Protein AF-A0A423XQ07-F1 (afdb_monomer)

Structure (mmCIF, N/CA/C/O backbone):
data_AF-A0A423XQ07-F1
#
_entry.id   AF-A0A423XQ07-F1
#
loop_
_atom_site.group_PDB
_atom_site.id
_atom_site.type_symbol
_atom_site.label_atom_id
_atom_site.label_alt_id
_atom_site.label_comp_id
_atom_site.label_asym_id
_atom_site.label_entity_id
_atom_site.label_seq_id
_atom_site.pdbx_PDB_ins_code
_atom_site.Cartn_x
_atom_site.Cartn_y
_atom_site.Cartn_z
_atom_site.occupancy
_atom_site.B_iso_or_equiv
_atom_site.auth_seq_id
_atom_site.auth_comp_id
_atom_site.auth_asym_id
_atom_site.auth_atom_id
_atom_site.pdbx_PDB_model_num
ATOM 1 N N . MET A 1 1 ? 26.069 -20.058 -30.173 1.00 37.78 1 MET A N 1
ATOM 2 C CA . MET A 1 1 ? 25.221 -19.445 -31.216 1.00 37.78 1 MET A CA 1
ATOM 3 C C . MET A 1 1 ? 23.790 -19.473 -30.708 1.00 37.78 1 MET A C 1
ATOM 5 O O . MET A 1 1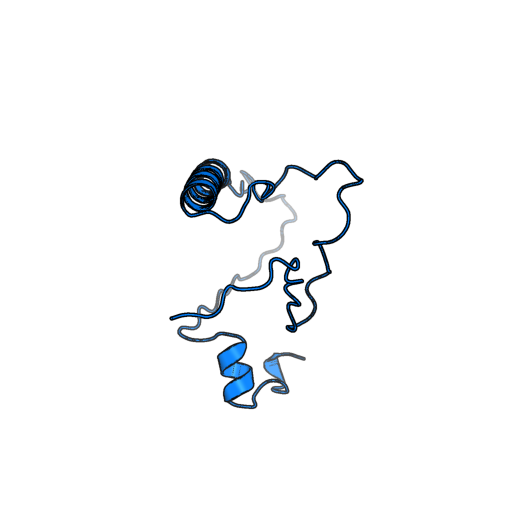 ? 23.199 -20.541 -30.656 1.00 37.78 1 MET A O 1
ATOM 9 N N . TRP A 1 2 ? 23.302 -18.346 -30.196 1.00 31.19 2 TRP A N 1
ATOM 10 C CA . TRP A 1 2 ? 21.938 -18.201 -29.676 1.00 31.19 2 TRP A CA 1
ATOM 11 C C . TRP A 1 2 ? 20.972 -18.038 -30.862 1.00 31.19 2 TRP A C 1
ATOM 13 O O . TRP A 1 2 ? 21.317 -17.288 -31.779 1.00 31.19 2 TRP A O 1
ATOM 23 N N . PRO A 1 3 ? 19.819 -18.728 -30.918 1.00 50.31 3 PRO A N 1
ATOM 24 C CA . PRO A 1 3 ? 18.920 -18.594 -32.056 1.00 50.31 3 PRO A CA 1
ATOM 25 C C . PRO A 1 3 ? 18.279 -17.200 -32.040 1.00 50.31 3 PRO A C 1
ATOM 27 O O . PRO A 1 3 ? 17.856 -16.708 -30.994 1.00 50.31 3 PRO A O 1
ATOM 30 N N . ALA A 1 4 ? 18.239 -16.548 -33.202 1.00 45.06 4 ALA A N 1
ATOM 31 C CA . ALA A 1 4 ? 17.590 -15.255 -33.376 1.00 45.06 4 ALA A CA 1
ATOM 32 C C . ALA A 1 4 ? 16.100 -15.365 -33.009 1.00 45.06 4 ALA A C 1
ATOM 34 O O . ALA A 1 4 ? 15.363 -16.159 -33.593 1.00 45.06 4 ALA A O 1
ATOM 35 N N . GLY A 1 5 ? 15.677 -14.591 -32.008 1.00 40.72 5 GLY A N 1
ATOM 36 C CA . GLY A 1 5 ? 14.292 -14.530 -31.558 1.00 40.72 5 GLY A CA 1
ATOM 37 C C . GLY A 1 5 ? 13.409 -13.835 -32.590 1.00 40.72 5 GLY A C 1
ATOM 38 O O . GLY A 1 5 ? 13.685 -12.717 -33.015 1.00 40.72 5 GLY A O 1
ATOM 39 N N . ASN A 1 6 ? 12.346 -14.527 -32.982 1.00 43.75 6 ASN A N 1
ATOM 40 C CA . ASN A 1 6 ? 11.239 -14.037 -33.791 1.00 43.75 6 ASN A CA 1
ATOM 41 C C . ASN A 1 6 ? 10.616 -12.769 -33.161 1.00 43.75 6 ASN A C 1
ATOM 43 O O . ASN A 1 6 ? 10.145 -12.810 -32.026 1.00 43.75 6 ASN A O 1
ATOM 47 N N . THR A 1 7 ? 10.585 -11.653 -33.894 1.00 43.75 7 THR A N 1
ATOM 48 C CA . THR A 1 7 ? 9.960 -10.382 -33.482 1.00 43.75 7 THR A CA 1
ATOM 49 C C . THR A 1 7 ? 8.446 -10.401 -33.698 1.00 43.75 7 THR A C 1
ATOM 51 O O . THR A 1 7 ? 7.893 -9.555 -34.401 1.00 43.75 7 THR A O 1
ATOM 54 N N . THR A 1 8 ? 7.757 -11.376 -33.110 1.00 38.75 8 THR A N 1
ATOM 55 C CA . THR A 1 8 ? 6.297 -11.304 -32.976 1.00 38.75 8 THR A CA 1
ATOM 56 C C . THR A 1 8 ? 5.986 -10.609 -31.652 1.00 38.75 8 THR A C 1
ATOM 58 O O . THR A 1 8 ? 6.580 -10.950 -30.631 1.00 38.75 8 THR A O 1
ATOM 61 N N . ALA A 1 9 ? 5.099 -9.609 -31.666 1.00 43.97 9 ALA A N 1
ATOM 62 C CA . ALA A 1 9 ? 4.675 -8.898 -30.463 1.00 43.97 9 ALA A CA 1
ATOM 63 C C . ALA A 1 9 ? 4.174 -9.904 -29.415 1.00 43.97 9 ALA A C 1
ATOM 65 O O . ALA A 1 9 ? 3.162 -10.572 -29.619 1.00 43.97 9 ALA A O 1
ATOM 66 N N . ALA A 1 10 ? 4.907 -10.044 -28.311 1.00 37.12 10 ALA A N 1
ATOM 67 C CA . ALA A 1 10 ? 4.487 -10.885 -27.207 1.00 37.12 10 ALA A CA 1
ATOM 68 C C . ALA A 1 10 ? 3.315 -10.196 -26.499 1.00 37.12 10 ALA A C 1
ATOM 70 O O . ALA A 1 10 ? 3.490 -9.183 -25.823 1.00 37.12 10 ALA A O 1
ATOM 71 N N . THR A 1 11 ? 2.108 -10.734 -26.665 1.00 34.47 11 THR A N 1
ATOM 72 C CA . THR A 1 11 ? 0.971 -10.384 -25.815 1.00 34.47 11 THR A CA 1
ATOM 73 C C . THR A 1 11 ? 1.258 -10.917 -24.414 1.00 34.47 11 THR A C 1
ATOM 75 O O . THR A 1 11 ? 1.149 -12.116 -24.157 1.00 34.47 11 THR A O 1
ATOM 78 N N . VAL A 1 12 ? 1.664 -10.028 -23.507 1.00 39.62 12 VAL A N 1
ATOM 79 C CA . VAL A 1 12 ? 1.774 -10.342 -22.080 1.00 39.62 12 VAL A CA 1
ATOM 80 C C . VAL A 1 12 ? 0.361 -10.590 -21.566 1.00 39.62 12 VAL A C 1
ATOM 82 O O . VAL A 1 12 ? -0.423 -9.663 -21.391 1.00 39.62 12 VAL A O 1
ATOM 85 N N . THR A 1 13 ? 0.019 -11.860 -21.376 1.00 31.50 13 THR A N 1
ATOM 86 C CA . THR A 1 13 ? -1.240 -12.253 -20.744 1.00 31.50 13 THR A CA 1
ATOM 87 C C . THR A 1 13 ? -0.980 -12.313 -19.246 1.00 31.50 13 THR A C 1
ATOM 89 O O . THR A 1 13 ? -0.296 -13.217 -18.769 1.00 31.50 13 THR A O 1
ATOM 92 N N . THR A 1 14 ? -1.466 -11.326 -18.496 1.00 36.25 14 THR A N 1
ATOM 93 C CA . THR A 1 14 ? -1.462 -11.379 -17.032 1.00 36.25 14 THR A CA 1
ATOM 94 C C . THR A 1 14 ? -2.575 -12.322 -16.587 1.00 36.25 14 THR A C 1
ATOM 96 O O . THR A 1 14 ? -3.732 -11.922 -16.465 1.00 36.25 14 THR A O 1
ATOM 99 N N . THR A 1 15 ? -2.251 -13.594 -16.373 1.00 35.19 15 THR A N 1
ATOM 100 C CA . THR A 1 15 ? -3.169 -14.530 -15.716 1.00 35.19 15 THR A CA 1
ATOM 101 C C . THR A 1 15 ? -3.008 -14.364 -14.208 1.00 35.19 15 THR A C 1
ATOM 103 O O . THR A 1 15 ? -2.135 -14.974 -13.601 1.00 35.19 15 THR A O 1
ATOM 106 N N . GLY A 1 16 ? -3.817 -13.486 -13.617 1.00 30.61 16 GLY A N 1
ATOM 107 C CA . GLY A 1 16 ? -3.860 -13.260 -12.174 1.00 30.61 16 GLY A CA 1
ATOM 108 C C . GLY A 1 16 ? -4.955 -12.266 -11.795 1.00 30.61 16 GLY A C 1
ATOM 109 O O . GLY A 1 16 ? -4.806 -11.074 -12.026 1.00 30.61 16 GLY A O 1
ATOM 110 N N . GLY A 1 17 ? -6.059 -12.790 -11.253 1.00 35.72 17 GLY A N 1
ATOM 111 C CA . GLY A 1 17 ? -7.051 -12.102 -10.416 1.00 35.72 17 GLY A CA 1
ATOM 112 C C . GLY A 1 17 ? -7.526 -10.702 -10.826 1.00 35.72 17 GLY A C 1
ATOM 113 O O . GLY A 1 17 ? -6.964 -9.707 -10.389 1.00 35.72 17 GLY A O 1
ATOM 114 N N . GLY A 1 18 ? -8.649 -10.626 -11.548 1.00 34.22 18 GLY A N 1
ATOM 115 C CA . GLY A 1 18 ? -9.652 -9.557 -11.393 1.00 34.22 18 GLY A CA 1
ATOM 116 C C . GLY A 1 18 ? -9.268 -8.098 -11.679 1.00 34.22 18 GLY A C 1
ATOM 117 O O . GLY A 1 18 ? -10.119 -7.230 -11.504 1.00 34.22 18 GLY A O 1
ATOM 118 N N . ALA A 1 19 ? -8.054 -7.790 -12.135 1.00 38.38 19 ALA A N 1
ATOM 119 C CA . ALA A 1 19 ? -7.750 -6.471 -12.677 1.00 38.38 19 ALA A CA 1
ATOM 120 C C . ALA A 1 19 ? -8.377 -6.356 -14.073 1.00 38.38 19 ALA A C 1
ATOM 122 O O . ALA A 1 19 ? -8.107 -7.171 -14.958 1.00 38.38 19 ALA A O 1
ATOM 123 N N . ALA A 1 20 ? -9.247 -5.362 -14.257 1.00 31.70 20 ALA A N 1
ATOM 124 C CA . ALA A 1 20 ? -9.842 -5.056 -15.551 1.00 31.70 20 ALA A CA 1
ATOM 125 C C . ALA A 1 20 ? -8.745 -4.938 -16.633 1.00 31.70 20 ALA A C 1
ATOM 127 O O . ALA A 1 20 ? -7.665 -4.409 -16.357 1.00 31.70 20 ALA A O 1
ATOM 128 N N . PRO A 1 21 ? -8.994 -5.416 -17.865 1.00 35.81 21 PRO A N 1
ATOM 129 C CA . PRO A 1 21 ? -8.004 -5.400 -18.926 1.00 35.81 21 PRO A CA 1
ATOM 130 C C . PRO A 1 21 ? -7.853 -3.962 -19.431 1.00 35.81 21 PRO A C 1
ATOM 132 O O . PRO A 1 21 ? -8.534 -3.558 -20.366 1.00 35.81 21 PRO A O 1
ATOM 135 N N . THR A 1 22 ? -6.972 -3.161 -18.836 1.00 39.25 22 THR A N 1
ATOM 136 C CA . THR A 1 22 ? -6.673 -1.806 -19.341 1.00 39.25 22 THR A CA 1
ATOM 137 C C . THR A 1 22 ? -5.428 -1.764 -20.221 1.00 39.25 22 THR A C 1
ATOM 139 O O . THR A 1 22 ? -4.716 -0.766 -20.271 1.00 39.25 22 THR A O 1
ATOM 142 N N . VAL A 1 23 ? -5.190 -2.828 -20.990 1.00 52.09 23 VAL A N 1
ATOM 143 C CA . VAL A 1 23 ? -4.284 -2.783 -22.146 1.00 52.09 23 VAL A CA 1
ATOM 144 C C . VAL A 1 23 ? -4.965 -3.395 -23.369 1.00 52.09 23 VAL A C 1
ATOM 146 O O . VAL A 1 23 ? -4.630 -4.489 -23.800 1.00 52.09 23 VAL A O 1
ATOM 149 N N . ALA A 1 24 ? -5.948 -2.680 -23.925 1.00 35.72 24 ALA A N 1
ATOM 150 C CA . ALA A 1 24 ? -6.301 -2.749 -25.347 1.00 35.72 24 ALA A CA 1
ATOM 151 C C . ALA A 1 24 ? -7.318 -1.655 -25.716 1.00 35.72 24 ALA A C 1
ATOM 153 O O . ALA A 1 24 ? -8.518 -1.826 -25.532 1.00 35.72 24 ALA A O 1
ATOM 154 N N . ASN A 1 25 ? -6.812 -0.528 -26.224 1.00 34.28 25 ASN A N 1
ATOM 155 C CA . ASN A 1 25 ? -7.247 0.181 -27.439 1.00 34.28 25 ASN A CA 1
ATOM 156 C C . ASN A 1 25 ? -6.917 1.676 -27.286 1.00 34.28 25 ASN A C 1
ATOM 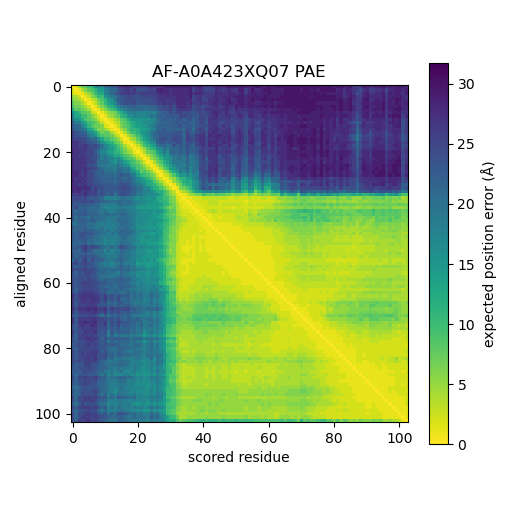158 O O . ASN A 1 25 ? -7.643 2.438 -26.647 1.00 34.28 25 ASN A O 1
ATOM 162 N N . ALA A 1 26 ? -5.800 2.099 -27.878 1.00 45.69 26 ALA A N 1
ATOM 163 C CA . ALA A 1 26 ? -5.484 3.507 -28.077 1.00 45.69 26 ALA A CA 1
ATOM 164 C C . ALA A 1 26 ? -6.477 4.093 -29.099 1.00 45.69 26 ALA A C 1
ATOM 166 O O . ALA A 1 26 ? -6.222 4.113 -30.298 1.00 45.69 26 ALA A O 1
ATOM 167 N N . GLY A 1 27 ? -7.646 4.504 -28.612 1.00 40.72 27 GLY A N 1
ATOM 168 C CA . GLY A 1 27 ? -8.704 5.152 -29.393 1.00 40.72 27 GLY A CA 1
ATOM 169 C C . GLY A 1 27 ? -9.571 6.119 -28.580 1.00 40.72 27 GLY A C 1
ATOM 170 O O . GLY A 1 27 ? -10.514 6.692 -29.112 1.00 40.72 27 GLY A O 1
ATOM 171 N N . GLY A 1 28 ? -9.250 6.327 -27.303 1.00 39.22 28 GLY A N 1
ATOM 172 C CA . GLY A 1 28 ? -9.861 7.334 -26.442 1.00 39.22 28 GLY A CA 1
ATOM 173 C C . GLY A 1 28 ? -8.754 8.089 -25.723 1.00 39.22 28 GLY A C 1
ATOM 174 O O . GLY A 1 28 ? -7.733 7.498 -25.375 1.00 39.22 28 GLY A O 1
ATOM 175 N N . THR A 1 29 ? -8.925 9.398 -25.552 1.00 35.91 29 THR A N 1
ATOM 176 C CA . THR A 1 29 ? -8.043 10.260 -24.756 1.00 35.91 29 THR A CA 1
ATOM 177 C C . THR A 1 29 ? -7.647 9.560 -23.459 1.00 35.91 29 THR A C 1
ATOM 179 O O . THR A 1 29 ? -8.500 9.307 -22.609 1.00 35.91 29 THR A O 1
ATOM 182 N N . VAL A 1 30 ? -6.362 9.221 -23.331 1.00 47.84 30 VAL A N 1
ATOM 183 C CA . VAL A 1 30 ? -5.799 8.648 -22.106 1.00 47.84 30 VAL A CA 1
ATOM 184 C C . V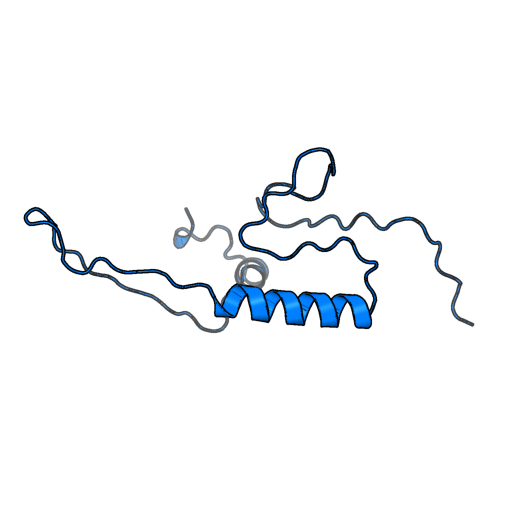AL A 1 30 ? -6.085 9.640 -20.985 1.00 47.84 30 VAL A C 1
ATOM 186 O O . VAL A 1 30 ? -5.693 10.804 -21.084 1.00 47.84 30 VAL A O 1
ATOM 189 N N . VAL A 1 31 ? -6.790 9.203 -19.942 1.00 45.75 31 VAL A N 1
ATOM 190 C CA . VAL A 1 31 ? -6.961 10.009 -18.733 1.00 45.75 31 VAL A CA 1
ATOM 191 C C . VAL A 1 31 ? -5.579 10.139 -18.099 1.00 45.75 31 VAL A C 1
ATOM 193 O O . VAL A 1 31 ? -5.097 9.231 -17.428 1.00 45.75 31 VAL A O 1
ATOM 196 N N . ALA A 1 32 ? -4.905 11.253 -18.376 1.00 52.31 32 ALA A N 1
ATOM 197 C CA . ALA A 1 32 ? -3.709 11.650 -17.657 1.00 52.31 32 ALA A CA 1
ATOM 198 C C . ALA A 1 32 ? -4.142 11.997 -16.230 1.00 52.31 32 ALA A C 1
ATOM 200 O O . ALA A 1 32 ? -4.773 13.028 -16.011 1.00 52.31 32 ALA A O 1
ATOM 201 N N . GLY A 1 33 ? -3.872 11.106 -15.280 1.00 61.19 33 GLY A N 1
ATOM 202 C CA . GLY A 1 33 ? -4.247 11.322 -13.884 1.00 61.19 33 GLY A CA 1
ATOM 203 C C . GLY A 1 33 ? -3.161 10.859 -12.931 1.00 61.19 33 GLY A C 1
ATOM 204 O O . GLY A 1 33 ? -2.508 11.689 -12.311 1.00 61.19 33 GLY A O 1
ATOM 205 N N . ASP A 1 34 ? -2.931 9.544 -12.872 1.00 69.50 34 ASP A N 1
ATOM 206 C CA . ASP A 1 34 ? -2.112 8.952 -11.805 1.00 69.50 34 ASP A CA 1
ATOM 207 C C . ASP A 1 34 ? -0.825 8.256 -12.273 1.00 69.50 34 ASP A C 1
ATOM 209 O O . ASP A 1 34 ? 0.158 8.255 -11.540 1.00 69.50 34 ASP A O 1
ATOM 213 N N . ILE A 1 35 ? -0.792 7.671 -13.477 1.00 85.88 35 ILE A N 1
ATOM 214 C CA . ILE A 1 35 ? 0.351 6.869 -13.951 1.00 85.88 35 ILE A CA 1
ATOM 215 C C . ILE A 1 35 ? 0.895 7.466 -15.259 1.00 85.88 35 ILE A C 1
ATOM 217 O O . ILE A 1 35 ? 0.117 7.648 -16.201 1.00 85.88 35 ILE A O 1
ATOM 221 N N . PRO A 1 36 ? 2.207 7.764 -15.368 1.00 88.25 36 PRO A N 1
ATOM 222 C CA . PRO A 1 36 ? 2.793 8.244 -16.617 1.00 88.25 36 PRO A CA 1
ATOM 223 C C . PRO A 1 36 ? 2.621 7.233 -17.759 1.00 88.25 36 PRO A C 1
ATOM 225 O O . PRO A 1 36 ? 2.713 6.021 -17.562 1.00 88.25 36 PRO A O 1
ATOM 228 N N . LEU A 1 37 ? 2.407 7.730 -18.975 1.00 88.75 37 LEU A N 1
ATOM 229 C CA . LEU A 1 37 ? 2.173 6.896 -20.154 1.00 88.75 37 LEU A CA 1
ATOM 230 C C . LEU A 1 37 ? 3.419 6.078 -20.550 1.00 88.75 37 LEU A C 1
ATOM 232 O O . LEU A 1 37 ? 4.539 6.581 -20.515 1.00 88.75 37 LEU A O 1
ATOM 236 N N . GLN A 1 38 ? 3.210 4.838 -20.999 1.00 92.12 38 GLN A N 1
ATOM 237 C CA . GLN A 1 38 ? 4.256 3.907 -21.447 1.00 92.12 38 GLN A CA 1
ATOM 238 C C . GLN A 1 38 ? 4.159 3.627 -22.959 1.00 92.12 38 GLN A C 1
ATOM 240 O O . GLN A 1 38 ? 3.894 2.506 -23.379 1.00 92.12 38 GLN A O 1
ATOM 245 N N . THR A 1 39 ? 4.320 4.651 -23.801 1.00 89.75 39 THR A N 1
ATOM 246 C CA . THR A 1 39 ? 4.242 4.512 -25.275 1.00 89.75 39 THR A CA 1
ATOM 247 C C . THR A 1 39 ? 5.583 4.269 -25.965 1.00 89.75 39 THR A C 1
ATOM 249 O O . THR A 1 39 ? 5.603 3.899 -27.138 1.00 89.75 39 THR A O 1
ATOM 252 N N . ALA A 1 40 ? 6.703 4.490 -25.274 1.00 89.38 40 ALA A N 1
ATOM 253 C CA . ALA A 1 40 ? 8.033 4.235 -25.817 1.00 89.38 40 ALA A CA 1
ATOM 254 C C . ALA A 1 40 ? 8.353 2.723 -25.841 1.00 89.38 40 ALA A C 1
ATOM 256 O O . ALA A 1 40 ? 7.819 1.973 -25.021 1.00 89.38 40 ALA A O 1
ATOM 257 N N . PRO A 1 41 ? 9.247 2.254 -26.733 1.00 93.62 41 PRO A N 1
ATOM 258 C CA . PRO A 1 41 ? 9.746 0.880 -26.689 1.00 93.62 41 PRO A CA 1
ATOM 259 C C . PRO A 1 41 ? 10.354 0.531 -25.321 1.00 93.62 41 PRO A C 1
ATOM 261 O O . PRO A 1 41 ? 10.984 1.379 -24.693 1.00 93.62 41 PRO A O 1
ATOM 264 N N . ALA A 1 42 ? 10.235 -0.725 -24.882 1.00 94.00 42 ALA A N 1
ATOM 265 C CA . ALA A 1 42 ? 10.762 -1.200 -23.597 1.00 94.00 42 ALA A CA 1
ATOM 266 C C . ALA A 1 42 ? 12.301 -1.349 -23.602 1.00 94.00 42 ALA A C 1
ATOM 268 O O . ALA A 1 42 ? 12.844 -2.451 -23.563 1.00 94.00 42 ALA A O 1
ATOM 269 N N . SER A 1 43 ? 13.009 -0.222 -23.687 1.00 97.25 43 SER A N 1
ATOM 270 C CA . SER A 1 43 ? 14.467 -0.124 -23.573 1.00 97.25 43 SER A CA 1
ATOM 271 C C . SER A 1 43 ? 14.883 0.351 -22.177 1.00 97.25 43 SER A C 1
ATOM 273 O O . SER A 1 43 ? 14.103 1.018 -21.498 1.00 97.25 43 SER A O 1
ATOM 275 N N . ASN A 1 44 ? 16.130 0.0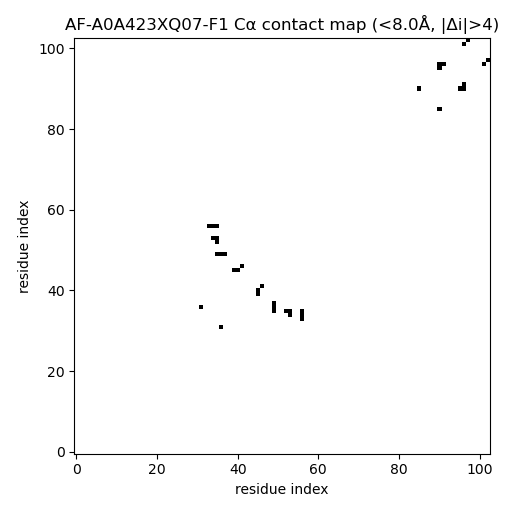87 -21.764 1.00 97.81 44 ASN A N 1
ATOM 276 C CA . ASN A 1 44 ? 16.662 0.591 -20.487 1.00 97.81 44 ASN A CA 1
ATOM 277 C C . ASN A 1 44 ? 16.509 2.115 -20.355 1.00 97.81 44 ASN A C 1
ATOM 279 O O . ASN A 1 44 ? 16.130 2.605 -19.297 1.00 97.81 44 ASN A O 1
ATOM 283 N N . GLN A 1 45 ? 16.765 2.856 -21.438 1.00 97.75 45 GLN A N 1
ATOM 284 C CA . GLN A 1 45 ? 16.617 4.311 -21.450 1.00 97.75 45 GLN A CA 1
ATOM 285 C C . GLN A 1 45 ? 15.157 4.715 -21.221 1.00 97.75 45 GLN A C 1
ATOM 287 O O . GLN A 1 45 ? 14.868 5.485 -20.313 1.00 97.75 45 GLN A O 1
ATOM 292 N N . SER A 1 46 ? 14.230 4.132 -21.984 1.00 96.00 46 SER A N 1
ATOM 293 C CA . SER A 1 46 ? 12.801 4.442 -21.874 1.00 96.00 46 SER A CA 1
ATOM 294 C C . SER A 1 46 ? 12.215 4.076 -20.507 1.00 96.00 46 SER A C 1
ATOM 296 O O . SER A 1 46 ? 11.348 4.787 -20.008 1.00 96.00 46 SER A O 1
ATOM 298 N N . ILE A 1 47 ? 12.704 3.004 -19.876 1.00 97.00 47 ILE A N 1
ATOM 299 C CA . ILE A 1 47 ? 12.304 2.610 -18.518 1.00 97.00 47 ILE A CA 1
ATOM 300 C C . ILE A 1 47 ? 12.845 3.601 -17.482 1.00 97.00 47 ILE A C 1
ATOM 302 O O . ILE A 1 47 ? 12.092 4.024 -16.609 1.00 97.00 47 ILE A O 1
ATOM 306 N N . ASN A 1 48 ? 14.112 4.013 -17.591 1.00 97.88 48 ASN A N 1
ATOM 307 C CA . ASN A 1 48 ? 14.689 5.025 -16.702 1.00 97.88 48 ASN A CA 1
ATOM 308 C C . ASN A 1 48 ? 13.946 6.367 -16.819 1.00 97.88 48 ASN A C 1
ATOM 310 O O . ASN A 1 48 ? 13.628 6.989 -15.807 1.00 97.88 48 ASN A O 1
ATOM 314 N N . ASP A 1 49 ? 13.616 6.789 -18.041 1.00 96.38 49 ASP A N 1
ATOM 315 C CA . ASP A 1 49 ? 12.873 8.028 -18.295 1.00 96.38 49 ASP A CA 1
ATOM 316 C C . ASP A 1 49 ? 11.448 7.964 -17.734 1.00 96.38 49 ASP A C 1
ATOM 318 O O . ASP A 1 49 ? 10.964 8.920 -17.114 1.00 96.38 49 ASP A O 1
ATOM 322 N N . TRP A 1 50 ? 10.783 6.818 -17.892 1.00 96.12 50 TRP A N 1
ATOM 323 C CA . TRP A 1 50 ? 9.471 6.589 -17.301 1.00 96.12 50 TRP A CA 1
ATOM 324 C C . TRP A 1 50 ? 9.530 6.584 -15.768 1.00 96.12 50 TRP A C 1
ATOM 326 O O . TRP A 1 50 ? 8.698 7.228 -15.133 1.00 96.12 50 TRP A O 1
ATOM 336 N N . LEU A 1 51 ? 10.536 5.940 -15.165 1.00 96.62 51 LEU A N 1
ATOM 337 C CA . LEU A 1 51 ? 10.714 5.901 -13.711 1.00 96.62 51 LEU A CA 1
ATOM 338 C C . LEU A 1 51 ? 10.955 7.303 -13.131 1.00 96.62 51 LEU A C 1
ATOM 340 O O . LEU A 1 51 ? 10.356 7.674 -12.123 1.00 96.62 51 LEU A O 1
ATOM 344 N N . ASN A 1 52 ? 11.766 8.121 -13.803 1.00 96.88 52 ASN A N 1
ATOM 345 C CA . ASN A 1 52 ? 11.963 9.521 -13.427 1.00 96.88 52 ASN A CA 1
ATOM 346 C C . ASN A 1 52 ? 10.658 10.327 -13.529 1.00 96.88 52 ASN A C 1
ATOM 348 O O . ASN A 1 52 ? 10.352 11.149 -12.658 1.00 96.88 52 ASN A O 1
ATOM 352 N N . SER A 1 53 ? 9.866 10.072 -14.573 1.00 94.25 53 SER A N 1
ATOM 353 C CA . SER A 1 53 ? 8.551 10.697 -14.752 1.00 94.25 53 SER A CA 1
ATOM 354 C C . SER A 1 53 ? 7.581 10.287 -13.644 1.00 94.25 53 SER A C 1
ATOM 356 O O . SER A 1 53 ? 6.867 11.139 -13.120 1.00 94.25 53 SER A O 1
ATOM 358 N N . PHE A 1 54 ? 7.612 9.017 -13.237 1.00 95.50 54 PHE A N 1
ATOM 359 C CA . PHE A 1 54 ? 6.828 8.484 -12.126 1.00 95.50 54 PHE A CA 1
ATOM 360 C C . PHE A 1 54 ? 7.202 9.146 -10.797 1.00 95.50 54 PHE A C 1
ATOM 362 O O . PHE A 1 54 ? 6.330 9.657 -10.103 1.00 95.50 54 PHE A O 1
ATOM 369 N N . TYR A 1 55 ? 8.489 9.254 -10.457 1.00 96.12 55 TYR A N 1
ATOM 370 C CA . TYR A 1 55 ? 8.883 9.973 -9.239 1.00 96.12 55 TYR A CA 1
ATOM 371 C C . TYR A 1 55 ? 8.486 11.454 -9.275 1.00 96.12 55 TYR A C 1
ATOM 373 O O . TYR A 1 55 ? 8.050 12.014 -8.267 1.00 96.12 55 TYR A O 1
ATOM 381 N N . THR A 1 56 ? 8.569 12.088 -10.446 1.00 94.44 56 THR A N 1
ATOM 382 C CA . THR A 1 56 ? 8.139 13.480 -10.623 1.00 94.44 56 THR A CA 1
ATOM 383 C C . THR A 1 56 ? 6.630 13.643 -10.433 1.00 94.44 56 THR A C 1
ATOM 385 O O . THR A 1 56 ? 6.204 14.650 -9.863 1.00 94.44 56 THR A O 1
ATOM 388 N N . SER A 1 57 ? 5.811 12.686 -10.884 1.00 90.62 57 SER A N 1
ATOM 389 C CA . SER A 1 57 ? 4.363 12.717 -10.656 1.00 90.62 57 SER A CA 1
ATOM 390 C C . SER A 1 57 ? 4.015 12.426 -9.198 1.00 90.62 57 SER A C 1
ATOM 392 O O . SER A 1 57 ? 3.284 13.207 -8.593 1.00 90.62 57 SER A O 1
ATOM 394 N N . GLU A 1 58 ? 4.590 11.379 -8.602 1.00 93.00 58 GLU A N 1
ATOM 395 C CA . GLU A 1 58 ? 4.298 10.973 -7.221 1.00 93.00 58 GLU A CA 1
ATOM 396 C C . GLU A 1 58 ? 4.716 12.024 -6.191 1.00 93.00 58 GLU A C 1
ATOM 398 O O . GLU A 1 58 ? 3.989 12.258 -5.230 1.00 93.00 58 GLU A O 1
ATOM 403 N N . SER A 1 59 ? 5.826 12.739 -6.413 1.00 94.31 59 SER A N 1
ATOM 404 C CA . SER A 1 59 ? 6.284 13.801 -5.497 1.00 94.31 59 SER A CA 1
ATOM 405 C C . SER A 1 59 ? 5.283 14.949 -5.304 1.00 94.31 59 SER A C 1
ATOM 407 O O . SER A 1 59 ? 5.400 15.715 -4.349 1.00 94.31 59 SER A O 1
ATOM 409 N N . LYS A 1 60 ? 4.298 15.078 -6.201 1.00 92.50 60 LYS A N 1
ATOM 410 C CA . LYS A 1 60 ? 3.250 16.105 -6.146 1.00 92.50 60 LYS A CA 1
ATOM 411 C C . LYS A 1 60 ? 1.976 15.612 -5.460 1.00 92.50 60 LYS A C 1
ATOM 413 O O . LYS A 1 60 ? 1.066 16.412 -5.249 1.00 92.50 60 LYS A O 1
ATOM 418 N N . ARG A 1 61 ? 1.866 14.313 -5.166 1.00 91.25 61 ARG A N 1
ATOM 419 C CA . ARG A 1 61 ? 0.635 13.713 -4.645 1.00 91.25 61 ARG A CA 1
ATOM 420 C C . ARG A 1 61 ? 0.545 13.916 -3.140 1.00 91.25 61 ARG A C 1
ATOM 422 O O . ARG A 1 61 ? 1.487 13.661 -2.396 1.00 91.25 61 ARG A O 1
ATOM 429 N N . GLN A 1 62 ? -0.625 14.355 -2.696 1.00 93.25 62 GLN A N 1
ATOM 430 C CA . GLN A 1 62 ? -0.943 14.551 -1.291 1.00 93.25 62 GLN A CA 1
ATOM 431 C C . GLN A 1 62 ? -2.425 14.260 -1.060 1.00 93.25 62 GLN A C 1
ATOM 433 O O . GLN A 1 62 ? -3.274 14.693 -1.838 1.00 93.25 62 GLN A O 1
ATOM 438 N N . THR A 1 63 ? -2.737 13.582 0.042 1.00 95.44 63 THR A N 1
ATOM 439 C CA . THR A 1 63 ? -4.110 13.485 0.548 1.00 95.44 63 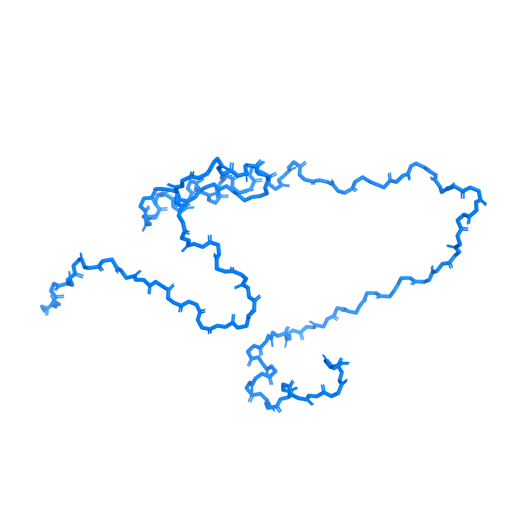THR A CA 1
ATOM 440 C C . THR A 1 63 ? -4.343 14.621 1.538 1.00 95.44 63 THR A C 1
ATOM 442 O O . THR A 1 63 ? -3.792 14.610 2.640 1.00 95.44 63 THR A O 1
ATOM 445 N N . THR A 1 64 ? -5.124 15.630 1.151 1.00 96.31 64 THR A N 1
ATOM 446 C CA . THR A 1 64 ? -5.458 16.761 2.027 1.00 96.31 64 THR A CA 1
ATOM 447 C C . THR A 1 64 ? -6.554 16.366 3.013 1.00 96.31 64 THR A C 1
ATOM 449 O O . THR A 1 64 ? -7.667 16.030 2.615 1.00 96.31 64 THR A O 1
ATOM 452 N N . PHE A 1 65 ? -6.250 16.439 4.307 1.00 96.94 65 PHE A N 1
ATOM 453 C CA . PHE A 1 65 ? -7.242 16.283 5.370 1.00 96.94 65 PHE A CA 1
ATOM 454 C C . PHE A 1 65 ? -8.017 17.594 5.581 1.00 96.94 65 PHE A C 1
ATOM 456 O O . PHE A 1 65 ? -7.456 18.674 5.368 1.00 96.94 65 PHE A O 1
ATOM 463 N N . PRO A 1 66 ? -9.294 17.534 6.000 1.00 97.19 66 PRO A N 1
ATOM 464 C CA . PRO A 1 66 ? -10.061 18.737 6.297 1.00 97.19 66 PRO A CA 1
ATOM 465 C C . PRO A 1 66 ? -9.468 19.476 7.504 1.00 97.19 66 PRO A C 1
ATOM 467 O O . PRO A 1 66 ? -8.956 18.859 8.435 1.00 97.19 66 PRO A O 1
ATOM 470 N N . ALA A 1 67 ? -9.573 20.808 7.513 1.00 97.44 67 ALA A N 1
ATOM 471 C CA . ALA A 1 67 ? -9.068 21.639 8.611 1.00 97.44 67 ALA A CA 1
ATOM 472 C C . ALA A 1 67 ? -9.835 21.432 9.933 1.00 97.44 67 ALA A C 1
ATOM 474 O O . ALA A 1 67 ? -9.294 21.663 11.012 1.00 97.44 67 ALA A O 1
ATOM 475 N N . SER A 1 68 ? -11.093 20.999 9.848 1.00 97.19 68 SER A N 1
ATOM 476 C CA . SER A 1 68 ? -11.935 20.642 10.987 1.00 97.19 68 SER A CA 1
ATOM 477 C C . SER A 1 68 ? -12.979 19.615 10.565 1.00 97.19 68 SER A C 1
ATOM 479 O O . SER A 1 68 ? -13.373 19.558 9.398 1.00 97.19 68 SER A O 1
ATOM 481 N N . LEU A 1 69 ? -13.464 18.834 11.525 1.00 97.81 69 LEU A N 1
ATOM 482 C CA . LEU A 1 69 ? -14.611 17.958 11.311 1.00 97.81 69 LEU A CA 1
ATOM 483 C C . LEU A 1 69 ? -15.921 18.767 11.358 1.00 97.81 69 LEU A C 1
ATOM 485 O O . LEU A 1 69 ? -15.981 19.781 12.061 1.00 97.81 69 LEU A O 1
ATOM 489 N N . PRO A 1 70 ? -16.966 18.354 10.620 1.00 97.44 70 PRO A N 1
ATOM 490 C CA . PRO A 1 70 ? -18.294 18.940 10.758 1.00 97.44 70 PRO A CA 1
ATOM 491 C C . PRO A 1 70 ? -18.879 18.647 12.150 1.00 97.44 70 PRO A C 1
ATOM 493 O O . PRO A 1 70 ? -18.464 17.709 12.829 1.00 97.44 70 PRO A O 1
ATOM 496 N N . ALA A 1 71 ? -19.839 19.464 12.591 1.00 96.94 71 ALA A N 1
ATOM 497 C CA . ALA A 1 71 ? -20.378 19.405 13.955 1.00 96.94 71 ALA A CA 1
ATOM 498 C C . ALA A 1 71 ? -21.111 18.089 14.283 1.00 96.94 71 ALA A C 1
ATOM 500 O O . ALA A 1 71 ? -21.232 17.724 15.449 1.00 96.94 71 ALA A O 1
ATOM 501 N N . ASP A 1 72 ? -21.596 17.387 13.262 1.00 97.25 72 ASP A N 1
ATOM 502 C CA . ASP A 1 72 ? -22.296 16.106 13.337 1.00 97.25 72 ASP A CA 1
ATOM 503 C C . ASP A 1 72 ? -21.388 14.897 13.040 1.00 97.25 72 ASP A C 1
ATOM 505 O O . ASP A 1 72 ? -21.877 13.765 12.953 1.00 97.25 72 ASP A O 1
ATOM 509 N N . ALA A 1 73 ? -20.069 15.105 12.919 1.00 97.94 73 ALA A N 1
ATOM 510 C CA . ALA A 1 73 ? -19.112 14.020 12.734 1.00 97.94 73 ALA A CA 1
ATOM 511 C C . ALA A 1 73 ? -19.196 13.001 13.879 1.00 97.94 73 ALA A C 1
ATOM 513 O O . ALA A 1 73 ? -19.161 13.356 15.058 1.00 97.94 73 ALA A O 1
ATOM 514 N N . GLN A 1 74 ? -19.277 11.719 13.520 1.00 98.25 74 GLN A N 1
ATOM 515 C CA . GLN A 1 74 ? -19.309 10.623 14.484 1.00 98.25 74 GLN A CA 1
ATOM 516 C C . GLN A 1 74 ? -17.893 10.104 14.766 1.00 98.25 74 GLN A C 1
ATOM 518 O O . GLN A 1 74 ? -17.086 10.004 13.837 1.00 98.25 74 GLN A O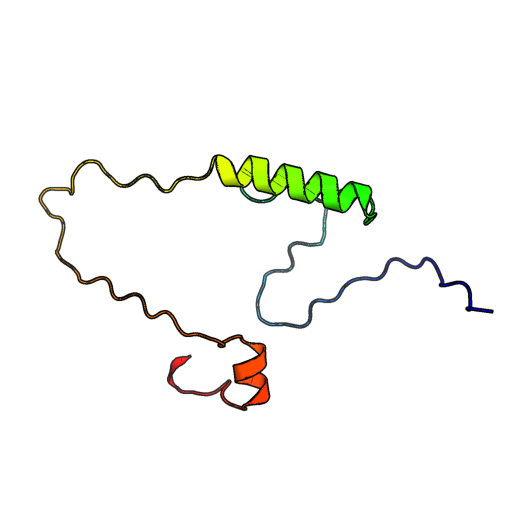 1
ATOM 523 N N . PRO A 1 75 ? -17.576 9.755 16.023 1.00 97.50 75 PRO A N 1
ATOM 524 C CA . PRO A 1 75 ? -16.303 9.135 16.356 1.00 97.50 75 PRO A CA 1
ATOM 525 C C . PRO A 1 75 ? -16.223 7.711 15.793 1.00 97.50 75 PRO A C 1
ATOM 527 O O . PRO A 1 75 ? -17.220 6.993 15.728 1.00 97.50 75 PRO A O 1
ATOM 530 N N . PHE A 1 76 ? -15.016 7.294 15.422 1.00 98.25 76 PHE A N 1
ATOM 531 C CA . PHE A 1 76 ? -14.687 5.920 15.054 1.00 98.25 76 PHE A CA 1
ATOM 532 C C . PHE A 1 76 ? -13.211 5.648 15.358 1.00 98.25 76 PHE A C 1
ATOM 534 O O . PHE A 1 76 ? -12.413 6.582 15.461 1.00 98.25 76 PHE A O 1
ATOM 541 N N . ASP A 1 77 ? -12.851 4.371 15.452 1.00 98.38 77 ASP A N 1
ATOM 542 C CA . ASP A 1 77 ? -11.467 3.936 15.618 1.00 98.38 77 ASP A CA 1
ATOM 543 C C . ASP A 1 77 ? -10.866 3.509 14.274 1.00 98.38 77 ASP A C 1
ATOM 545 O O . ASP A 1 77 ? -11.507 2.817 13.479 1.00 98.38 77 ASP A O 1
ATOM 549 N N . LEU A 1 78 ? -9.609 3.887 14.030 1.00 97.94 78 LEU A N 1
ATOM 550 C CA . LEU A 1 78 ? -8.823 3.401 12.897 1.00 97.94 78 LEU A CA 1
ATOM 551 C C . LEU A 1 78 ? -7.790 2.385 13.389 1.00 97.94 78 LEU A C 1
ATOM 553 O O . LEU A 1 78 ? -6.850 2.744 14.099 1.00 97.94 78 LEU A O 1
ATOM 557 N N . LEU A 1 79 ? -7.927 1.134 12.948 1.00 98.31 79 LEU A N 1
ATOM 558 C CA . LEU A 1 79 ? -6.925 0.090 13.147 1.00 98.31 79 LEU A CA 1
ATOM 559 C C . LEU A 1 79 ? -6.285 -0.280 11.808 1.00 98.31 79 LEU A C 1
ATOM 561 O O . LEU A 1 79 ? -6.938 -0.841 10.931 1.00 98.31 79 LEU A O 1
ATOM 565 N N . VAL A 1 80 ? -4.989 0.001 11.670 1.00 98.25 80 VAL A N 1
ATOM 566 C CA . VAL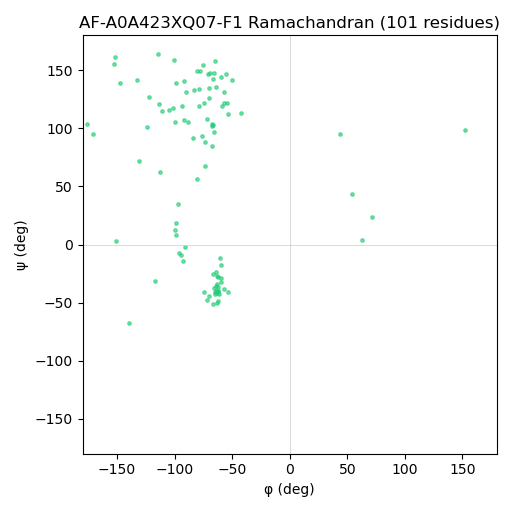 A 1 80 ? -4.181 -0.446 10.528 1.00 98.25 80 VAL A CA 1
ATOM 567 C C . VAL A 1 80 ? -3.355 -1.655 10.955 1.00 98.25 80 VAL A C 1
ATOM 569 O O . VAL A 1 80 ? -2.506 -1.546 11.839 1.00 98.25 80 VAL A O 1
ATOM 572 N N . ILE A 1 81 ? -3.587 -2.803 10.316 1.00 98.00 81 ILE A N 1
ATOM 573 C CA . ILE A 1 81 ? -2.837 -4.040 10.562 1.00 98.00 81 ILE A CA 1
ATOM 574 C C . ILE A 1 81 ? -1.780 -4.188 9.465 1.00 98.00 81 ILE A C 1
ATOM 576 O O . ILE A 1 81 ? -2.100 -4.506 8.322 1.00 98.00 81 ILE A O 1
ATOM 580 N N . ASN A 1 82 ? -0.515 -3.941 9.805 1.00 97.88 82 ASN A N 1
ATOM 581 C CA . ASN A 1 82 ? 0.614 -4.157 8.903 1.00 97.88 82 ASN A CA 1
ATOM 582 C C . ASN A 1 82 ? 1.200 -5.557 9.132 1.00 97.88 82 ASN A C 1
ATOM 584 O O . ASN A 1 82 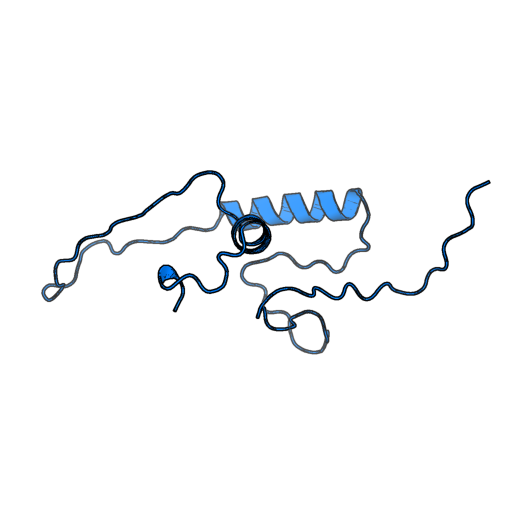? 1.640 -5.869 10.238 1.00 97.88 82 ASN A O 1
ATOM 588 N N . ILE A 1 83 ? 1.181 -6.399 8.097 1.00 97.44 83 ILE A N 1
ATOM 589 C CA . ILE A 1 83 ? 1.647 -7.789 8.159 1.00 97.44 83 ILE A CA 1
ATOM 590 C C . ILE A 1 83 ? 2.887 -7.924 7.277 1.00 97.44 83 ILE A C 1
ATOM 592 O O . ILE A 1 83 ? 2.835 -7.664 6.076 1.00 97.44 83 ILE A O 1
ATOM 596 N N . CYS A 1 84 ? 4.005 -8.337 7.870 1.00 97.38 84 CYS A N 1
ATOM 597 C CA . CYS A 1 84 ? 5.233 -8.614 7.130 1.00 97.38 84 CYS A CA 1
ATOM 598 C C . CYS A 1 84 ? 5.096 -9.893 6.290 1.00 97.38 84 CYS A C 1
ATOM 600 O O . CYS A 1 84 ? 4.480 -10.859 6.735 1.00 97.38 84 CYS A O 1
ATOM 602 N N . SER A 1 85 ? 5.748 -9.919 5.123 1.00 97.19 85 SER A N 1
ATOM 603 C CA . SER A 1 85 ? 5.893 -11.119 4.279 1.00 97.19 85 SER A CA 1
ATOM 604 C C . SER A 1 85 ? 4.569 -11.806 3.917 1.00 97.19 85 SER A C 1
ATOM 606 O O . SER A 1 85 ? 4.463 -13.027 3.998 1.00 97.19 85 SER A O 1
ATOM 608 N N . LEU A 1 86 ? 3.557 -11.017 3.551 1.00 97.56 86 LEU A N 1
ATOM 609 C CA . LEU A 1 86 ? 2.272 -11.527 3.084 1.00 97.56 86 LEU A CA 1
ATOM 610 C C . LEU A 1 86 ? 1.945 -10.949 1.705 1.00 97.56 86 LEU A C 1
ATOM 612 O O . LEU A 1 86 ? 1.491 -9.810 1.589 1.00 97.56 86 LEU A O 1
ATOM 616 N N . ALA A 1 87 ? 2.167 -11.746 0.664 1.00 97.88 87 ALA A N 1
ATOM 617 C CA . ALA A 1 87 ? 1.715 -11.492 -0.698 1.00 97.88 87 ALA A CA 1
ATOM 618 C C . ALA A 1 87 ? 0.685 -12.543 -1.144 1.00 97.88 87 ALA A C 1
ATOM 620 O O . ALA A 1 87 ? 0.568 -13.622 -0.564 1.00 97.88 87 ALA A O 1
ATOM 621 N N . TRP A 1 88 ? -0.043 -12.256 -2.227 1.00 97.69 88 TRP A N 1
ATOM 622 C CA . TRP A 1 88 ? -1.009 -13.202 -2.801 1.00 97.69 88 TRP A CA 1
ATOM 623 C C . TRP A 1 88 ? -0.384 -14.547 -3.181 1.00 97.69 88 TRP A C 1
ATOM 625 O O . TRP A 1 88 ? -0.986 -15.588 -2.933 1.00 97.69 88 TRP 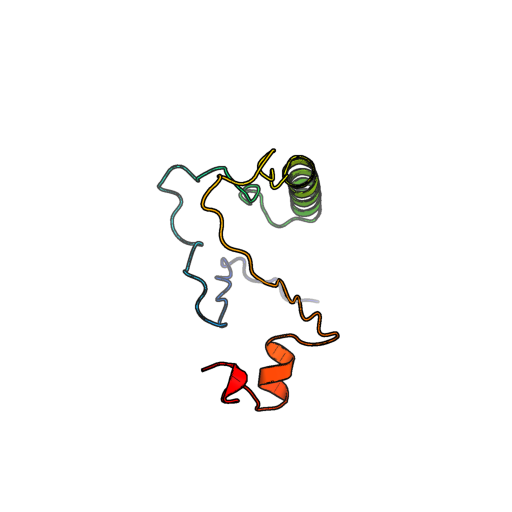A O 1
ATOM 635 N N . SER A 1 89 ? 0.842 -14.532 -3.712 1.00 97.88 89 SER A N 1
ATOM 636 C CA . SER A 1 89 ? 1.589 -15.750 -4.039 1.00 97.88 89 SER A CA 1
ATOM 637 C C . SER A 1 89 ? 1.827 -16.643 -2.823 1.00 97.88 89 SER A C 1
ATOM 639 O O . SER A 1 89 ? 1.847 -17.861 -2.961 1.00 97.88 89 SER A O 1
ATOM 641 N N . ASP A 1 90 ? 1.984 -16.060 -1.632 1.00 97.94 90 ASP A N 1
ATOM 642 C CA . ASP A 1 90 ? 2.217 -16.819 -0.402 1.00 97.94 90 ASP A CA 1
ATOM 643 C C . ASP A 1 90 ? 0.923 -17.497 0.061 1.00 97.94 90 ASP A C 1
ATOM 645 O O . ASP A 1 90 ? 0.928 -18.664 0.454 1.00 97.94 90 ASP A O 1
ATOM 649 N N . VAL A 1 91 ? -0.210 -16.793 -0.042 1.00 97.75 91 VAL A N 1
ATOM 650 C CA . VAL A 1 91 ? -1.543 -17.341 0.261 1.00 97.75 91 VAL A CA 1
ATOM 651 C C . VAL A 1 91 ? -1.879 -18.500 -0.683 1.00 97.75 91 VAL A C 1
ATOM 653 O O . VAL A 1 91 ? -2.401 -19.526 -0.242 1.00 97.75 91 VAL A O 1
ATOM 656 N N . GLU A 1 92 ? -1.533 -18.376 -1.965 1.00 97.94 92 GLU A N 1
ATOM 657 C CA . GLU A 1 92 ? -1.686 -19.451 -2.945 1.00 97.94 92 GLU A CA 1
ATOM 658 C C . GLU A 1 92 ? -0.762 -20.636 -2.639 1.00 97.94 92 GLU A C 1
ATOM 660 O O . GLU A 1 92 ? -1.236 -21.766 -2.514 1.00 97.94 92 GLU A O 1
ATOM 665 N N . ALA A 1 93 ? 0.536 -20.388 -2.435 1.00 97.75 93 ALA A N 1
ATOM 666 C CA . ALA A 1 93 ? 1.529 -21.429 -2.165 1.00 97.75 93 ALA A CA 1
ATOM 667 C C . ALA A 1 93 ? 1.254 -22.212 -0.869 1.00 97.75 93 ALA A C 1
ATOM 669 O O . ALA A 1 93 ? 1.625 -23.380 -0.756 1.00 97.75 93 ALA A O 1
ATOM 670 N N . THR A 1 94 ? 0.596 -21.582 0.104 1.00 97.88 94 THR A N 1
ATOM 671 C CA . THR A 1 94 ? 0.197 -22.208 1.375 1.00 97.88 94 THR A CA 1
ATOM 672 C C . THR A 1 94 ? -1.200 -22.833 1.338 1.00 97.88 94 THR A C 1
ATOM 674 O O . THR A 1 94 ? -1.612 -23.453 2.317 1.00 97.88 94 THR A O 1
ATOM 677 N N . GLY A 1 95 ? -1.930 -22.718 0.221 1.00 97.62 95 GLY A N 1
ATOM 678 C CA . GLY A 1 95 ? -3.266 -23.296 0.062 1.00 97.62 95 GLY A CA 1
ATOM 679 C C . GLY A 1 95 ? -4.360 -22.591 0.872 1.00 97.62 95 GLY A C 1
ATOM 680 O O . GLY A 1 95 ? -5.384 -23.197 1.176 1.00 97.62 95 GLY A O 1
ATOM 681 N N . LEU A 1 96 ? -4.166 -21.317 1.228 1.00 98.31 96 LEU A N 1
ATOM 682 C CA . LEU A 1 96 ? -5.066 -20.541 2.095 1.00 98.31 96 LEU A CA 1
ATOM 683 C C . LEU A 1 96 ? -6.022 -19.612 1.329 1.00 98.31 96 LEU A C 1
ATOM 685 O O . LEU A 1 96 ? -6.681 -18.764 1.933 1.00 98.31 96 LEU A O 1
ATOM 689 N N . MET A 1 97 ? -6.143 -19.773 0.009 1.00 97.88 97 MET A N 1
ATOM 690 C CA . MET A 1 97 ? -6.992 -18.914 -0.834 1.00 97.88 97 MET A CA 1
ATOM 691 C C . MET A 1 97 ? -8.473 -18.940 -0.436 1.00 97.88 97 MET A C 1
ATOM 693 O O . MET A 1 97 ? -9.172 -17.951 -0.617 1.00 97.88 97 MET A O 1
ATOM 697 N N . SER A 1 98 ? -8.955 -20.046 0.136 1.00 97.62 98 SER A N 1
ATOM 698 C CA . SER A 1 98 ? -10.332 -20.187 0.624 1.00 97.62 98 SER A CA 1
ATOM 699 C C . SER A 1 98 ? -10.466 -19.969 2.136 1.00 97.62 98 SER A C 1
ATOM 701 O O . SER A 1 98 ? -11.431 -20.440 2.739 1.00 97.62 98 SER A O 1
ATOM 703 N N . HIS A 1 99 ? -9.484 -19.330 2.782 1.00 98.12 99 HIS A N 1
ATOM 704 C CA . HIS A 1 99 ? -9.573 -19.034 4.208 1.00 98.12 99 HIS A CA 1
ATOM 705 C C . HIS A 1 99 ? -10.744 -18.059 4.475 1.00 98.12 99 HIS A C 1
ATOM 707 O O . HIS A 1 99 ? -10.850 -17.054 3.771 1.00 98.12 99 HIS A O 1
ATOM 713 N N . PRO A 1 100 ? -11.588 -18.277 5.506 1.00 98.00 100 PRO A N 1
ATOM 714 C CA . PRO A 1 100 ? -12.782 -17.453 5.770 1.00 98.00 100 PRO A CA 1
ATOM 715 C C . PRO A 1 100 ? -12.523 -15.967 6.043 1.00 98.00 100 PRO A C 1
ATOM 717 O O . PRO A 1 100 ? -13.450 -15.173 6.086 1.00 98.00 100 PRO A O 1
ATOM 720 N N . LEU A 1 101 ? -11.266 -15.580 6.258 1.00 97.56 101 LEU A N 1
ATOM 721 C CA . LEU A 1 101 ? -10.885 -14.173 6.405 1.00 97.56 101 LEU A CA 1
ATOM 722 C C . LEU A 1 101 ? -11.161 -13.358 5.128 1.00 97.56 101 LEU A C 1
ATOM 724 O O . LEU A 1 101 ? -11.348 -12.150 5.216 1.00 97.56 101 LEU A O 1
ATOM 728 N N . TRP A 1 102 ? -11.151 -14.003 3.958 1.00 96.06 102 TRP A N 1
ATOM 729 C CA . TRP A 1 102 ? -11.238 -13.334 2.656 1.00 96.06 102 TRP A CA 1
ATOM 730 C C . TRP A 1 102 ? -12.651 -13.266 2.067 1.00 96.06 102 TRP A C 1
ATOM 732 O O . TRP A 1 102 ? -12.822 -12.661 1.010 1.00 96.06 102 TRP A O 1
ATOM 742 N N . SER A 1 103 ? -13.627 -13.931 2.690 1.00 90.75 103 SER A N 1
ATOM 743 C CA . SER A 1 103 ? -15.004 -14.049 2.189 1.00 90.75 103 SER A CA 1
ATOM 744 C C . SER A 1 103 ? -15.910 -12.922 2.654 1.00 90.75 103 SER A C 1
ATOM 746 O O . SER A 1 103 ? -15.848 -12.620 3.866 1.00 90.75 103 SER A O 1
#

Organism: NCBI:txid413503

InterPro domains:
  IPR017744 Cellulose biosynthesis protein BcsG [PF11658] (28-103)

Foldseek 3Di:
DDDDDDPDPDPPDPPDDDDDPPPDDPPDPDPPDQADDQPDPPDPVSVVVRVVVNCVRVVPDDDDDDPDDPPPDDDDDDDDDDDPPDDPVVCVVVVNPVPPVVD

Radius of gyration: 21.52 Å; Cα contacts (8 Å, |Δi|>4): 19; chains: 1; bounding box: 48×45×50 Å

Mean predicted aligned error: 13.16 Å

Solvent-accessible surface area (backbone atoms only — not comparable to full-atom values): 7663 Å² total; per-residue (Å²): 136,81,81,84,77,78,90,64,86,77,79,82,75,82,88,69,81,92,68,76,85,86,83,82,74,98,82,62,87,76,83,84,79,88,68,75,83,83,83,66,69,98,40,76,65,51,49,52,53,47,50,53,48,40,54,60,54,56,74,72,65,77,86,82,73,76,97,66,78,63,97,83,66,76,90,81,86,88,85,84,87,86,72,83,96,73,50,73,69,53,37,55,77,69,68,48,76,82,42,76,89,79,110

Sequence (103 aa):
MWPAGNTTAATVTTTGGGAAPTVANAGGTVVAGDIPLQTAPASNQSINDWLNSFYTSESKRQTTFPASLPADAQPFDLLVINICSLAWSDVEATGLMSHPLWS

Secondary structure (DSSP, 8-state):
-PPPPP---------STT-----S---S----SSS----S-S-HHHHHHHHHHHHHHHTT---PPPSS--TTPPP--------TT--HHHHHHTT-TT-GGG-

pLDDT: mean 77.83, std 26.38, range [30.61, 98.38]